Protein AF-A0A6L4ZM53-F1 (afdb_monomer)

Foldseek 3Di:
DDDPVVVVVVVVVVVVVVVVVPFDADDPVRVVVQVQVVVQVFNDLCQVLPQDDPDPCVPPPSPQKTWAPKFWDDKAWPDWDGADPVVAWTKTKIWTWTWTFIDGPNDTDPDIDIDTDIWIKTWHADPVRDIHIDTDD

Nearest PDB structures (foldseek):
  5u9l-assembly1_B  TM=5.197E-01  e=3.069E-02  Arabidopsis thaliana
  5u9o-assembly1_A  TM=4.994E-01  e=1.692E-02  Arabidopsis thaliana
  6jzf-assembly1_B  TM=4.917E-01  e=1.439E-02  Arabidopsis thaliana
  5u9o-assembly2_D  TM=5.003E-01  e=4.730E-02  Arabidopsis thaliana
  5u9o-assembly1_G  TM=4.422E-01  e=6.200E-02  Arabidopsis thaliana

Secondary structure (DSSP, 8-state):
---HHHHHHHHHHHHHHHHHTSS----HHHHHHHHHHHHHH---HHHHHTS---SGGGGS-TTSEEEEEEEEEEEEEEEE---BTTTTBEEEEEEEEEEEEEEETTEEEEEEEEEEEEEEEEEEE-TTS-EEEEEE-

Radius of gyration: 21.94 Å; Cα contacts (8 Å, |Δi|>4): 201; chains: 1; bounding box: 55×38×64 Å

Mean predicted aligned error: 10.43 Å

pLDDT: mean 80.82, std 17.5, range [46.03, 97.56]

Structure (mmCIF, N/CA/C/O backbone):
data_AF-A0A6L4ZM53-F1
#
_entry.id   AF-A0A6L4ZM53-F1
#
loop_
_atom_site.group_PDB
_atom_site.id
_atom_site.type_symbol
_atom_site.label_atom_id
_atom_site.label_alt_id
_atom_site.label_comp_id
_atom_site.label_asym_id
_atom_site.label_entity_id
_atom_site.label_seq_id
_atom_site.pdbx_PDB_ins_code
_atom_site.Cartn_x
_atom_site.Cartn_y
_atom_site.Cartn_z
_atom_site.occupancy
_atom_site.B_iso_or_equiv
_atom_site.auth_seq_id
_atom_site.auth_comp_id
_atom_site.auth_asym_id
_atom_site.auth_atom_id
_atom_site.pdbx_PDB_model_num
ATOM 1 N N . MET A 1 1 ? -31.132 24.773 38.078 1.00 53.00 1 MET A N 1
ATOM 2 C CA . MET A 1 1 ? -30.777 23.440 38.622 1.00 53.00 1 MET A CA 1
ATOM 3 C C . MET A 1 1 ? -31.455 22.357 37.785 1.00 53.00 1 MET A C 1
ATOM 5 O O . MET A 1 1 ? -32.673 22.256 37.833 1.00 53.00 1 MET A O 1
ATOM 9 N N . LEU A 1 2 ? -30.711 21.582 36.983 1.00 47.00 2 LEU A N 1
ATOM 10 C CA . LEU A 1 2 ? -31.290 20.443 36.249 1.00 47.00 2 LEU A CA 1
ATOM 11 C C . LEU A 1 2 ? -31.668 19.312 37.220 1.00 47.00 2 LEU A C 1
ATOM 13 O O . LEU A 1 2 ? -30.882 18.983 38.113 1.00 47.00 2 LEU A O 1
ATOM 17 N N . LYS A 1 3 ? -32.852 18.714 37.021 1.00 46.03 3 LYS A N 1
ATOM 18 C CA . LYS A 1 3 ? -33.335 17.549 37.779 1.00 46.03 3 LYS A CA 1
ATOM 19 C C . LYS A 1 3 ? -32.313 16.395 37.706 1.00 46.03 3 LYS A C 1
ATOM 21 O O . LYS A 1 3 ? -31.685 1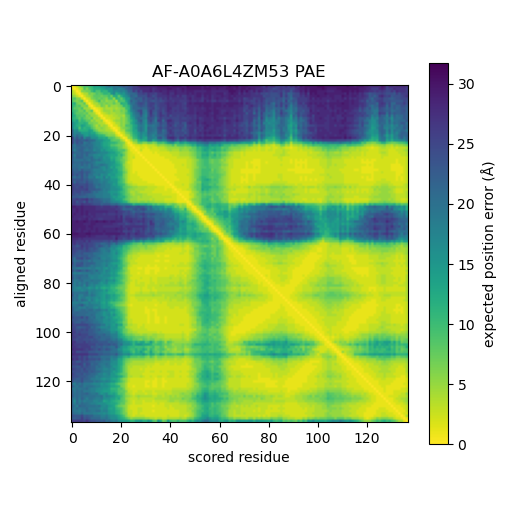6.197 36.667 1.00 46.03 3 LYS A O 1
ATOM 26 N N . PRO A 1 4 ? -32.160 15.586 38.768 1.00 56.19 4 PRO A N 1
ATOM 27 C CA . PRO A 1 4 ? -31.157 14.515 38.827 1.00 56.19 4 PRO A CA 1
ATOM 28 C C . PRO A 1 4 ? -31.279 13.496 37.678 1.00 56.19 4 PRO A C 1
ATOM 30 O O . PRO A 1 4 ? -30.272 12.977 37.209 1.00 56.19 4 PRO A O 1
ATOM 33 N N . ARG A 1 5 ? -32.491 13.291 37.142 1.00 54.31 5 ARG A N 1
ATOM 34 C CA . ARG A 1 5 ? -32.740 12.424 35.977 1.00 54.31 5 ARG A CA 1
ATOM 35 C C . ARG A 1 5 ? -32.191 12.974 34.654 1.00 54.31 5 ARG A C 1
ATOM 37 O O . ARG A 1 5 ? -31.734 12.190 33.834 1.00 54.31 5 ARG A O 1
ATOM 44 N N . THR A 1 6 ? -32.178 14.292 34.442 1.00 53.34 6 THR A N 1
ATOM 45 C CA . THR A 1 6 ? -31.627 14.884 33.209 1.00 53.34 6 THR A CA 1
ATOM 46 C C . THR A 1 6 ? -30.101 14.952 33.215 1.00 53.34 6 THR A C 1
ATOM 48 O O . THR A 1 6 ? -29.496 14.868 32.154 1.00 53.34 6 THR A O 1
ATOM 51 N N . LYS A 1 7 ? -29.458 15.020 34.389 1.00 53.84 7 LYS A N 1
ATOM 52 C CA . LYS A 1 7 ? -27.987 14.963 34.497 1.00 53.84 7 LYS A CA 1
ATOM 53 C C . LYS A 1 7 ? -27.418 13.589 34.119 1.00 53.84 7 LYS A C 1
ATOM 55 O O . LYS A 1 7 ? -26.397 13.528 33.445 1.00 53.84 7 LYS A O 1
ATOM 60 N N . ALA A 1 8 ? -28.095 12.503 34.503 1.00 56.41 8 ALA A N 1
ATOM 61 C CA . ALA A 1 8 ? -27.678 11.139 34.166 1.00 56.41 8 ALA A CA 1
ATOM 62 C C . ALA A 1 8 ? -27.737 10.859 32.651 1.00 56.41 8 ALA A C 1
ATOM 64 O O . ALA A 1 8 ? -26.818 10.264 32.100 1.00 56.41 8 ALA A O 1
ATOM 65 N N . ILE A 1 9 ? -28.774 11.350 31.963 1.00 59.44 9 ILE A N 1
ATOM 66 C CA . ILE A 1 9 ? -28.949 11.155 30.513 1.00 59.44 9 ILE A CA 1
ATOM 67 C C . ILE A 1 9 ? -27.845 11.864 29.713 1.00 59.44 9 ILE A C 1
ATOM 69 O O . ILE A 1 9 ? -27.308 11.289 28.772 1.00 59.44 9 ILE A O 1
ATOM 73 N N . VAL A 1 10 ? -27.456 13.082 30.107 1.00 59.78 10 VAL A N 1
ATOM 74 C CA . VAL A 1 10 ? -26.407 13.851 29.410 1.00 59.78 10 VAL A CA 1
ATOM 75 C C . VAL A 1 10 ? -25.032 13.187 29.543 1.00 59.78 10 VAL A C 1
ATOM 77 O O . VAL A 1 10 ? -24.282 13.151 28.572 1.00 59.78 10 VAL A O 1
ATOM 80 N N . ILE A 1 11 ? -24.715 12.611 30.708 1.00 58.94 11 ILE A N 1
ATOM 81 C CA . ILE A 1 11 ? -23.440 11.911 30.941 1.00 58.94 11 ILE A CA 1
ATOM 82 C C . ILE A 1 11 ? -23.363 10.618 30.117 1.00 58.94 11 ILE A C 1
ATOM 84 O O . ILE A 1 11 ? -22.333 10.353 29.505 1.00 58.94 11 ILE A O 1
ATOM 88 N N . ILE A 1 12 ? -24.454 9.848 30.040 1.00 59.44 12 ILE A N 1
ATOM 89 C CA . ILE A 1 12 ? -24.516 8.621 29.226 1.00 59.44 12 ILE A CA 1
ATOM 90 C C . ILE A 1 12 ? -24.373 8.950 27.731 1.00 59.44 12 ILE A C 1
ATOM 92 O O . ILE A 1 12 ? -23.669 8.247 27.010 1.00 59.44 12 ILE A O 1
ATOM 96 N N . PHE A 1 13 ? -24.974 10.050 27.270 1.00 58.59 13 PHE A N 1
ATOM 97 C CA . PHE A 1 13 ? -24.868 10.488 25.876 1.00 58.59 13 PHE A CA 1
ATOM 98 C C . PHE A 1 13 ? -23.447 10.953 25.511 1.00 58.59 13 PHE A C 1
ATOM 100 O O . PHE A 1 13 ? -22.947 10.632 24.434 1.00 58.59 13 PHE A O 1
ATOM 107 N N . PHE A 1 14 ? -22.756 11.648 26.423 1.00 56.81 14 PHE A N 1
ATOM 108 C CA . PHE A 1 14 ? -21.351 12.031 26.236 1.00 56.81 14 PHE A CA 1
ATOM 109 C C . PHE A 1 14 ? -20.408 10.816 26.246 1.00 56.81 14 PHE A C 1
ATOM 111 O O . PHE A 1 14 ? -19.480 10.764 25.444 1.00 56.81 14 PHE A O 1
ATOM 118 N N . LEU A 1 15 ? -20.664 9.811 27.094 1.00 53.41 15 LEU A N 1
ATOM 119 C CA . LEU A 1 15 ? -19.878 8.571 27.125 1.00 53.41 15 LEU A CA 1
ATOM 120 C C . LEU A 1 15 ? -20.037 7.754 25.830 1.00 53.41 15 LEU A C 1
ATOM 122 O O . LEU A 1 15 ? -19.057 7.218 25.322 1.00 53.41 15 LEU A O 1
ATOM 126 N N . ALA A 1 16 ? -21.246 7.715 25.261 1.00 54.38 16 ALA A N 1
ATOM 127 C CA . ALA A 1 16 ? -21.509 7.058 23.979 1.00 54.38 16 ALA A CA 1
ATOM 128 C 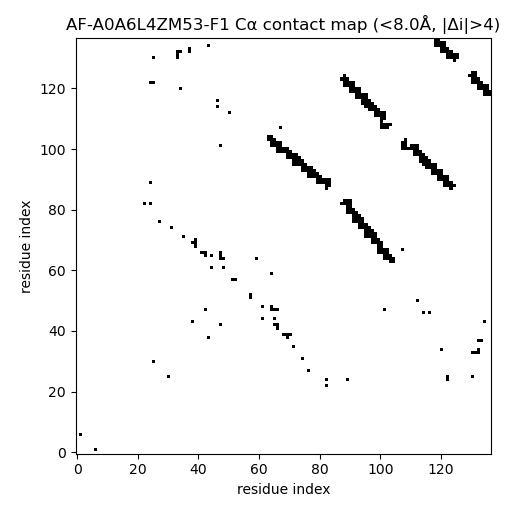C . ALA A 1 16 ? -20.810 7.766 22.800 1.00 54.38 16 ALA A C 1
ATOM 130 O O . ALA A 1 16 ? -20.280 7.107 21.909 1.00 54.38 16 ALA A O 1
ATOM 131 N N . LEU A 1 17 ? -20.740 9.103 22.814 1.00 52.69 17 LEU A N 1
ATOM 132 C CA . LEU A 1 17 ? -20.015 9.886 21.803 1.00 52.69 17 LEU A CA 1
ATOM 133 C C . LEU A 1 17 ? -18.491 9.687 21.872 1.00 52.69 17 LEU A C 1
ATOM 135 O O . LEU A 1 17 ? -17.839 9.654 20.832 1.00 52.69 17 LEU A O 1
ATOM 139 N N . VAL A 1 18 ? -17.927 9.501 23.070 1.00 52.84 18 VAL A N 1
ATOM 140 C CA . VAL A 1 18 ? -16.500 9.167 23.243 1.00 52.84 18 VAL A CA 1
ATOM 141 C C . VAL A 1 18 ? -16.205 7.733 22.782 1.00 52.84 18 VAL A C 1
ATOM 143 O O . VAL A 1 18 ? -15.152 7.485 22.202 1.00 52.84 18 VAL A O 1
ATOM 146 N N . GLN A 1 19 ? -17.147 6.798 22.950 1.00 48.53 19 GLN A N 1
ATOM 147 C CA . GLN A 1 19 ? -17.008 5.427 22.440 1.00 48.53 19 GLN A CA 1
ATOM 148 C C . GLN A 1 19 ? -17.108 5.339 20.908 1.00 48.53 19 GLN A C 1
ATOM 150 O O . GLN A 1 19 ? -16.419 4.522 20.310 1.00 48.53 19 GLN A O 1
ATOM 155 N N . LEU A 1 20 ? -17.871 6.221 20.253 1.00 50.41 20 LEU A N 1
ATOM 156 C CA . LEU A 1 20 ? -17.923 6.323 18.784 1.00 50.41 20 LEU A CA 1
ATOM 157 C C . LEU A 1 20 ? -16.631 6.878 18.153 1.00 50.41 20 LEU A C 1
ATOM 159 O O . LEU A 1 20 ? -16.395 6.664 16.965 1.00 50.41 20 LEU A O 1
ATOM 163 N N . ALA A 1 21 ? -15.788 7.566 18.930 1.00 47.22 21 ALA A N 1
ATOM 164 C CA . ALA A 1 21 ? -14.470 8.024 18.486 1.00 47.22 21 ALA A CA 1
ATOM 165 C C . ALA A 1 21 ? -13.383 6.932 18.599 1.00 47.22 21 ALA A C 1
ATOM 167 O O . ALA A 1 21 ? -12.326 7.049 17.979 1.00 47.22 21 ALA A O 1
ATOM 168 N N . CYS A 1 22 ? -13.651 5.854 19.340 1.00 50.66 22 CYS A N 1
ATOM 169 C CA . CYS A 1 22 ? -12.764 4.706 19.510 1.00 50.66 22 CYS A CA 1
ATOM 170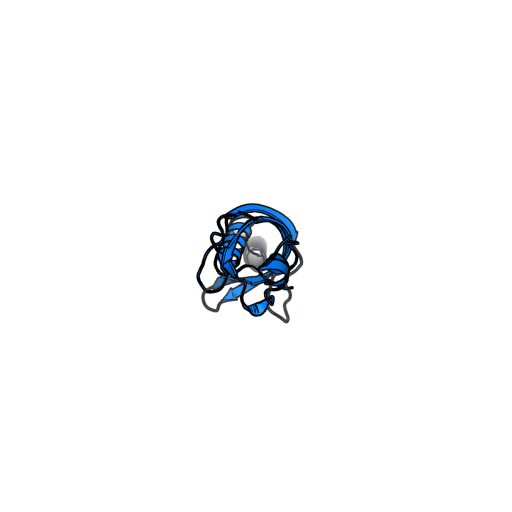 C C . CYS A 1 22 ? -13.241 3.541 18.638 1.00 50.66 22 CYS A C 1
ATOM 172 O O . CYS A 1 22 ? -13.973 2.690 19.123 1.00 50.66 22 CYS A O 1
ATOM 174 N N . ALA A 1 23 ? -12.835 3.537 17.363 1.00 59.19 23 ALA A N 1
ATOM 175 C CA . ALA A 1 23 ? -12.729 2.381 16.445 1.00 59.19 23 ALA A CA 1
ATOM 176 C C . ALA A 1 23 ? -13.072 2.763 14.994 1.00 59.19 23 ALA A C 1
ATOM 178 O O . ALA A 1 23 ? -13.719 2.004 14.279 1.00 59.19 23 ALA A O 1
ATOM 179 N N . GLN A 1 24 ? -12.654 3.939 14.521 1.00 75.62 24 GLN A N 1
ATOM 180 C CA . GLN A 1 24 ? -12.670 4.208 13.085 1.00 75.62 24 GLN A CA 1
ATOM 181 C C . GLN A 1 24 ? -11.269 3.978 12.525 1.00 75.62 24 GLN A C 1
ATOM 183 O O . GLN A 1 24 ? -10.293 4.550 13.010 1.00 75.62 24 GLN A O 1
ATOM 188 N N . GLY A 1 25 ? -11.178 3.099 11.523 1.00 84.38 25 GLY A N 1
ATOM 189 C CA . GLY A 1 25 ? -9.967 2.911 10.729 1.00 84.38 25 GLY A CA 1
ATOM 190 C C . GLY A 1 25 ? -9.519 4.204 10.027 1.00 84.38 25 GLY A C 1
ATOM 191 O O . GLY A 1 25 ? -10.200 5.232 10.108 1.00 84.38 25 GLY A O 1
ATOM 192 N N . PRO A 1 26 ? -8.389 4.176 9.304 1.00 90.44 26 PRO A N 1
ATOM 193 C CA . PRO A 1 26 ? -7.838 5.374 8.675 1.00 90.44 26 PRO A CA 1
ATOM 194 C C . PRO A 1 26 ? -8.827 5.953 7.662 1.00 90.44 26 PRO A C 1
ATOM 196 O O . PRO A 1 26 ? -9.508 5.209 6.947 1.00 90.44 26 PRO A O 1
ATOM 199 N N . ARG A 1 27 ? -8.891 7.282 7.558 1.00 91.75 27 ARG A N 1
ATOM 200 C CA . ARG A 1 27 ? -9.780 7.961 6.593 1.00 91.75 27 ARG A CA 1
ATOM 201 C C . ARG A 1 27 ? -9.335 7.686 5.156 1.00 91.75 27 ARG A C 1
ATOM 203 O O . ARG A 1 27 ? -8.199 7.282 4.927 1.00 91.75 27 ARG A O 1
ATOM 210 N N . ASP A 1 28 ? -10.201 7.902 4.167 1.00 92.25 28 ASP A N 1
ATOM 211 C CA . ASP A 1 28 ? -9.895 7.604 2.755 1.00 92.25 28 ASP A CA 1
ATOM 212 C C . ASP A 1 28 ? -8.639 8.320 2.238 1.00 92.25 28 ASP A C 1
ATOM 214 O O . ASP A 1 28 ? -7.788 7.695 1.607 1.00 92.25 28 ASP A O 1
ATOM 218 N N . GLU A 1 29 ? -8.496 9.614 2.519 1.00 93.62 29 GLU A N 1
ATOM 219 C CA . GLU A 1 29 ? -7.334 10.405 2.089 1.00 93.62 29 GLU A CA 1
ATOM 220 C C . GLU A 1 29 ? -6.035 9.897 2.727 1.00 93.62 29 GLU A C 1
ATOM 222 O O . GLU A 1 29 ? -5.037 9.680 2.041 1.00 93.62 29 GLU A O 1
ATOM 227 N N . GLU A 1 30 ? -6.084 9.616 4.028 1.00 94.38 30 GLU A N 1
ATOM 228 C CA . GLU A 1 30 ? -4.979 9.048 4.800 1.00 94.38 30 GLU A CA 1
ATOM 229 C C . GLU A 1 30 ? -4.606 7.645 4.302 1.00 94.38 30 GLU A C 1
ATOM 231 O O . GLU A 1 30 ? -3.436 7.344 4.083 1.00 94.38 30 GLU A O 1
ATOM 236 N N . THR A 1 31 ? -5.608 6.813 4.012 1.00 95.00 31 THR A N 1
ATOM 237 C CA . THR A 1 31 ? -5.446 5.472 3.431 1.00 95.00 31 THR A CA 1
ATOM 238 C C . THR A 1 31 ? -4.687 5.551 2.105 1.00 95.00 31 THR A C 1
ATOM 240 O O . THR A 1 31 ? -3.699 4.843 1.905 1.00 95.00 31 THR A O 1
ATOM 243 N N . LYS A 1 32 ? -5.111 6.443 1.199 1.00 96.69 32 LYS A N 1
ATOM 244 C CA . LYS A 1 32 ? -4.467 6.638 -0.110 1.00 96.69 32 LYS A CA 1
ATOM 245 C C . LYS A 1 32 ? -3.034 7.152 0.034 1.00 96.69 32 LYS A C 1
ATOM 247 O O . LYS A 1 32 ? -2.147 6.678 -0.680 1.00 96.69 32 LYS A O 1
ATOM 252 N N . LEU A 1 33 ? -2.792 8.080 0.960 1.00 96.44 33 LEU A N 1
ATOM 253 C CA . LEU A 1 33 ? -1.461 8.624 1.234 1.00 96.44 33 LEU A CA 1
ATOM 254 C C . LEU A 1 33 ? -0.499 7.549 1.760 1.00 96.44 33 LEU A C 1
ATOM 256 O O . LEU A 1 33 ? 0.626 7.433 1.269 1.00 96.44 33 LEU A O 1
ATOM 260 N N . LEU A 1 34 ? -0.948 6.742 2.720 1.00 96.38 34 LEU A N 1
ATOM 261 C CA . LEU A 1 34 ? -0.160 5.665 3.315 1.00 96.38 34 LEU A CA 1
ATOM 262 C C . LEU A 1 34 ? 0.161 4.572 2.291 1.00 96.38 34 LEU A C 1
ATOM 264 O O . LEU A 1 34 ? 1.322 4.185 2.168 1.00 96.38 34 LEU A O 1
ATOM 268 N N . ILE A 1 35 ? -0.824 4.130 1.498 1.00 96.56 35 ILE A N 1
ATOM 269 C CA . ILE A 1 35 ? -0.601 3.162 0.409 1.00 96.56 35 ILE A CA 1
ATOM 270 C C . ILE A 1 35 ? 0.399 3.721 -0.603 1.00 96.56 35 ILE A C 1
ATOM 272 O O . ILE A 1 35 ? 1.349 3.033 -0.967 1.00 96.56 35 ILE A O 1
ATOM 276 N N . THR A 1 36 ? 0.231 4.977 -1.027 1.00 96.69 36 THR A N 1
ATOM 277 C CA . THR A 1 36 ? 1.146 5.622 -1.982 1.00 96.69 36 THR A CA 1
ATOM 278 C C . THR A 1 36 ? 2.570 5.657 -1.441 1.00 96.69 36 THR A C 1
ATOM 280 O O . THR A 1 36 ? 3.506 5.268 -2.136 1.00 96.69 36 THR A O 1
ATOM 283 N N . THR A 1 37 ? 2.737 6.099 -0.193 1.00 95.62 37 THR A N 1
ATOM 284 C CA . THR A 1 37 ? 4.042 6.164 0.473 1.00 95.62 37 THR A CA 1
ATOM 285 C C . THR A 1 37 ? 4.678 4.782 0.551 1.00 95.62 37 THR A C 1
ATOM 287 O O . THR A 1 37 ? 5.838 4.617 0.178 1.00 95.62 37 THR A O 1
ATOM 290 N N . LYS A 1 38 ? 3.908 3.767 0.957 1.00 95.44 38 LYS A N 1
ATOM 291 C CA . LYS A 1 38 ? 4.397 2.393 1.080 1.00 95.44 38 LYS A CA 1
ATOM 292 C C . LYS A 1 38 ? 4.819 1.798 -0.262 1.00 95.44 38 LYS A C 1
ATOM 294 O O . LYS A 1 38 ? 5.898 1.227 -0.353 1.00 95.44 38 LYS A O 1
ATOM 299 N N . LEU A 1 39 ? 4.015 1.973 -1.310 1.00 94.31 39 LEU A N 1
ATOM 300 C CA . LEU A 1 39 ? 4.322 1.460 -2.649 1.00 94.31 39 LEU A CA 1
ATOM 301 C C . LEU A 1 39 ? 5.519 2.169 -3.293 1.00 94.31 39 LEU A C 1
ATOM 303 O O . LEU A 1 39 ? 6.268 1.544 -4.040 1.00 94.31 39 LEU A O 1
ATOM 307 N N . LYS A 1 40 ? 5.737 3.452 -2.981 1.00 93.50 40 LYS A N 1
ATOM 308 C CA . LYS A 1 40 ? 6.938 4.18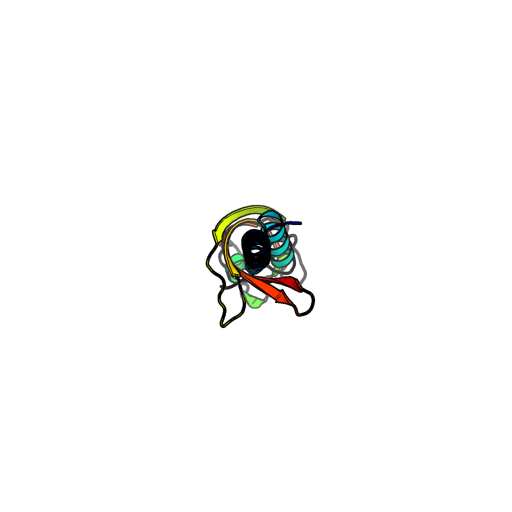4 -3.411 1.00 93.50 40 LYS A CA 1
ATOM 309 C C . LYS A 1 40 ? 8.211 3.723 -2.699 1.00 93.50 40 LYS A C 1
ATOM 311 O O . LYS A 1 40 ? 9.280 3.824 -3.287 1.00 93.50 40 LYS A O 1
ATOM 316 N N . GLN A 1 41 ? 8.111 3.215 -1.468 1.00 92.19 41 GLN A N 1
ATOM 317 C CA . GLN A 1 41 ? 9.244 2.583 -0.775 1.00 92.19 41 GLN A CA 1
ATOM 318 C C . GLN A 1 41 ? 9.606 1.224 -1.388 1.00 92.19 41 GLN A C 1
ATOM 320 O O . GLN A 1 41 ? 10.765 0.820 -1.351 1.00 92.19 41 GLN A O 1
ATOM 325 N N . GLY A 1 42 ? 8.624 0.524 -1.954 1.00 90.00 42 GLY A N 1
ATOM 326 C CA . GLY A 1 42 ? 8.845 -0.708 -2.694 1.00 90.00 42 GLY A CA 1
ATOM 327 C C . GLY A 1 42 ? 7.536 -1.331 -3.162 1.00 90.00 42 GLY A C 1
ATOM 328 O O . GLY A 1 42 ? 6.594 -1.484 -2.382 1.00 90.00 42 GLY A O 1
ATOM 329 N N . LEU A 1 43 ? 7.494 -1.722 -4.437 1.00 89.38 43 LEU A N 1
ATOM 330 C CA . LEU A 1 43 ? 6.414 -2.551 -4.962 1.00 89.38 43 LEU A CA 1
ATOM 331 C C . LEU A 1 43 ? 6.648 -4.024 -4.594 1.00 89.38 43 LEU A C 1
ATOM 333 O O . LEU A 1 43 ? 7.800 -4.469 -4.593 1.00 89.38 43 LEU A O 1
ATOM 337 N N . PRO A 1 44 ? 5.579 -4.799 -4.338 1.00 88.12 44 PRO A N 1
ATOM 338 C CA . PRO A 1 44 ? 5.694 -6.241 -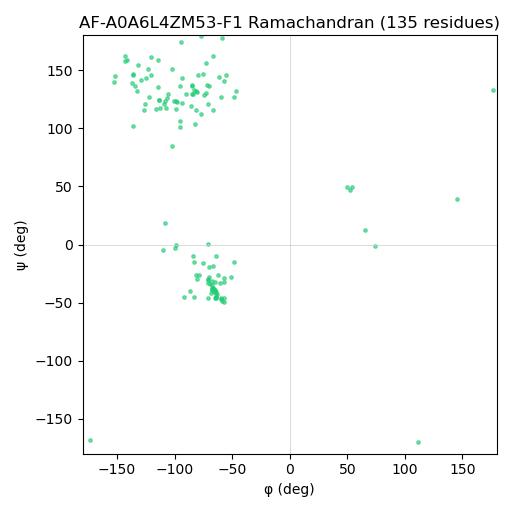4.165 1.00 88.12 44 PRO A CA 1
ATOM 339 C C . PRO A 1 44 ? 6.329 -6.900 -5.396 1.00 88.12 44 PRO A C 1
ATOM 341 O O . PRO A 1 44 ? 6.032 -6.533 -6.537 1.00 88.12 44 PRO A O 1
ATOM 344 N N . SER A 1 45 ? 7.197 -7.891 -5.187 1.00 82.38 45 SER A N 1
ATOM 345 C CA . SER A 1 45 ? 7.905 -8.575 -6.282 1.00 82.38 45 SER A CA 1
ATOM 346 C C . SER A 1 45 ? 6.934 -9.259 -7.248 1.00 82.38 45 SER A C 1
ATOM 348 O O . SER A 1 45 ? 7.153 -9.248 -8.461 1.00 82.38 45 SER A O 1
ATOM 350 N N . THR A 1 46 ? 5.807 -9.755 -6.735 1.00 83.00 46 THR A N 1
ATOM 351 C CA . THR A 1 46 ? 4.700 -10.326 -7.513 1.00 83.00 46 THR A CA 1
ATOM 352 C C . THR A 1 46 ? 4.132 -9.342 -8.545 1.00 83.00 46 THR A C 1
ATOM 354 O O . THR A 1 46 ? 3.741 -9.744 -9.645 1.00 83.00 46 THR A O 1
ATOM 357 N N . TRP A 1 47 ? 4.151 -8.037 -8.256 1.00 85.3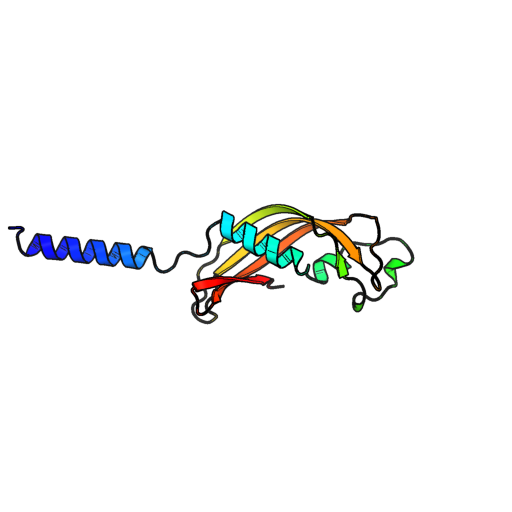1 47 TRP A N 1
ATOM 358 C CA . TRP A 1 47 ? 3.676 -6.988 -9.166 1.00 85.31 47 TRP A CA 1
ATOM 359 C C . TRP A 1 47 ? 4.722 -6.623 -10.226 1.00 85.31 47 TRP A C 1
ATOM 361 O O . TRP A 1 47 ? 4.368 -6.207 -11.331 1.00 85.31 47 TRP A O 1
ATOM 371 N N . ILE A 1 48 ? 6.005 -6.827 -9.915 1.00 79.75 48 ILE A N 1
ATOM 372 C CA . ILE A 1 48 ? 7.144 -6.519 -10.789 1.00 79.75 48 ILE A CA 1
ATOM 373 C C . ILE A 1 48 ? 7.390 -7.649 -11.799 1.00 79.75 48 ILE A C 1
ATOM 375 O O . ILE A 1 48 ? 7.589 -7.390 -12.988 1.00 79.75 48 ILE A O 1
ATOM 379 N N . VAL A 1 49 ? 7.369 -8.903 -11.337 1.00 68.50 49 VAL A N 1
ATOM 380 C CA . VAL A 1 49 ? 7.736 -10.096 -12.125 1.00 68.50 49 VAL A CA 1
ATOM 381 C C . VAL A 1 49 ? 6.592 -10.553 -13.037 1.00 68.50 49 VAL A C 1
ATOM 383 O O . VAL A 1 49 ? 6.835 -11.054 -14.130 1.00 68.50 49 VAL A O 1
ATOM 386 N N . GLY A 1 50 ? 5.334 -10.317 -12.648 1.00 58.28 50 GLY A N 1
ATOM 387 C CA . GLY A 1 50 ? 4.151 -10.710 -13.428 1.00 58.28 50 GLY A CA 1
ATOM 388 C C . GLY A 1 50 ? 3.909 -9.911 -14.718 1.00 58.28 50 GLY A C 1
ATOM 389 O O . GLY A 1 50 ? 2.922 -10.152 -15.412 1.00 58.28 50 GLY A O 1
ATOM 390 N N . THR A 1 51 ? 4.765 -8.943 -15.052 1.00 57.94 51 THR A N 1
ATOM 391 C CA . THR A 1 51 ? 4.675 -8.170 -16.297 1.00 57.94 51 THR A CA 1
ATOM 392 C C . THR A 1 51 ? 5.597 -8.808 -17.340 1.00 57.94 51 THR A C 1
ATOM 394 O O . THR A 1 51 ? 6.814 -8.652 -17.282 1.00 57.94 51 THR A O 1
ATOM 397 N N . LYS A 1 52 ? 5.032 -9.589 -18.275 1.00 51.75 52 LYS A N 1
ATOM 398 C CA . LYS A 1 52 ? 5.790 -10.268 -19.345 1.00 51.75 52 LYS A CA 1
ATOM 399 C C . LYS A 1 52 ? 6.746 -9.288 -20.031 1.00 51.75 52 LYS A C 1
ATOM 401 O O . LYS A 1 52 ? 6.327 -8.227 -20.485 1.00 51.75 52 LYS A O 1
ATOM 406 N N . VAL A 1 53 ? 8.021 -9.654 -20.099 1.00 52.31 53 VAL A N 1
ATOM 407 C CA . VAL A 1 53 ? 9.036 -8.949 -20.889 1.00 52.31 53 VAL A CA 1
ATOM 408 C C . VAL A 1 53 ? 9.376 -9.854 -22.048 1.00 52.31 53 VAL A C 1
ATOM 410 O O . VAL A 1 53 ? 9.810 -10.983 -21.833 1.00 52.31 53 VAL A O 1
ATOM 413 N N . GLU A 1 54 ? 9.177 -9.372 -23.263 1.00 47.94 54 GLU A N 1
ATOM 414 C CA . GLU A 1 54 ? 9.751 -10.013 -24.437 1.00 47.94 54 GLU A CA 1
ATOM 415 C C . GLU A 1 54 ? 11.224 -9.579 -24.552 1.00 47.94 54 GLU A C 1
ATOM 417 O O . GLU A 1 54 ? 11.538 -8.395 -24.418 1.00 47.94 54 GLU A O 1
ATOM 422 N N . GLY A 1 55 ? 12.145 -10.534 -24.742 1.00 55.94 55 GLY A N 1
ATOM 423 C CA . GLY A 1 55 ? 13.580 -10.280 -24.955 1.00 55.94 55 GLY A CA 1
ATOM 424 C C . GLY A 1 55 ? 14.524 -10.721 -23.821 1.00 55.94 55 GLY A C 1
ATOM 425 O O . GLY A 1 55 ? 14.128 -11.420 -22.893 1.00 55.94 55 GLY A O 1
ATOM 426 N N . PHE A 1 56 ? 15.799 -10.310 -23.909 1.00 50.09 56 PHE A N 1
ATOM 427 C CA . PHE A 1 56 ? 16.940 -10.724 -23.057 1.00 50.09 56 PHE A CA 1
ATOM 428 C C . PHE A 1 56 ? 16.691 -10.612 -21.536 1.00 50.09 56 PHE A C 1
ATOM 430 O O . PHE A 1 56 ? 17.231 -11.393 -20.756 1.00 50.09 56 PHE A O 1
ATOM 437 N N . LEU A 1 57 ? 15.816 -9.693 -21.113 1.00 54.50 57 LEU A N 1
ATOM 438 C CA . LEU A 1 57 ? 15.421 -9.504 -19.711 1.00 54.50 57 LEU A CA 1
ATOM 439 C C . LEU A 1 57 ? 14.450 -10.576 -19.182 1.00 54.50 57 LEU A C 1
ATOM 441 O O . LEU A 1 57 ? 14.309 -10.701 -17.970 1.00 54.50 57 LEU A O 1
ATOM 445 N N . GLY A 1 58 ? 13.806 -11.364 -20.051 1.00 52.22 58 GLY A N 1
ATOM 446 C CA . GLY A 1 58 ? 12.912 -12.460 -19.654 1.00 52.22 58 GLY A CA 1
ATOM 447 C C . GLY A 1 58 ? 13.626 -13.625 -18.956 1.00 52.22 58 GLY A C 1
ATOM 448 O O . GLY A 1 58 ? 12.983 -14.393 -18.249 1.00 52.22 58 GLY A O 1
ATOM 449 N N . ASN A 1 59 ? 14.954 -13.719 -19.107 1.00 51.94 59 ASN A N 1
ATOM 450 C CA . ASN A 1 59 ? 15.799 -14.742 -18.480 1.00 51.94 59 ASN A CA 1
ATOM 451 C C . ASN A 1 59 ? 16.529 -14.253 -17.215 1.00 51.94 59 ASN A C 1
ATOM 453 O O . ASN A 1 59 ? 17.237 -15.037 -16.583 1.00 51.94 59 ASN A O 1
ATOM 457 N N . ILE A 1 60 ? 16.397 -12.974 -16.837 1.00 56.19 60 ILE A N 1
ATOM 458 C CA . ILE A 1 60 ? 17.023 -12.460 -15.615 1.00 56.19 60 ILE A CA 1
ATOM 459 C C . ILE A 1 60 ? 16.139 -12.836 -14.428 1.00 56.19 60 ILE A C 1
ATOM 461 O O . ILE A 1 60 ? 14.991 -12.409 -14.316 1.00 56.19 60 ILE A O 1
ATOM 465 N N . VAL A 1 61 ? 16.705 -13.669 -13.554 1.00 52.38 61 VAL A N 1
ATOM 466 C CA . VAL A 1 61 ? 16.099 -14.178 -12.322 1.00 52.38 61 VAL A CA 1
ATOM 467 C C . VAL A 1 61 ? 15.450 -13.034 -11.538 1.00 52.38 61 VAL A C 1
ATOM 469 O O . VAL A 1 61 ? 16.069 -11.998 -11.289 1.00 52.38 61 VAL A O 1
ATOM 472 N N . SER A 1 62 ? 14.207 -13.258 -11.109 1.00 55.81 62 SER A N 1
ATOM 473 C CA . SER A 1 62 ? 13.324 -12.326 -10.387 1.00 55.81 62 SER A CA 1
ATOM 474 C C . SER A 1 62 ? 13.942 -11.611 -9.180 1.00 55.81 62 SER A C 1
ATOM 476 O O . SER A 1 62 ? 13.379 -10.637 -8.695 1.00 55.81 62 SER A O 1
ATOM 478 N N . ASN A 1 63 ? 15.089 -12.076 -8.686 1.00 55.19 63 ASN A N 1
ATOM 479 C CA . ASN A 1 63 ? 15.729 -11.591 -7.467 1.00 55.19 63 ASN A CA 1
ATOM 480 C C . ASN A 1 63 ? 16.600 -10.341 -7.674 1.00 55.19 63 ASN A C 1
ATOM 482 O O . ASN A 1 63 ? 17.043 -9.747 -6.694 1.00 55.19 63 ASN A O 1
ATOM 486 N N . THR A 1 64 ? 16.860 -9.930 -8.920 1.00 67.62 64 THR A N 1
ATOM 487 C CA . THR A 1 64 ? 17.713 -8.761 -9.223 1.00 67.62 64 THR A CA 1
ATOM 488 C C . THR A 1 64 ? 16.930 -7.574 -9.789 1.00 67.62 64 THR A C 1
ATOM 490 O O . THR A 1 64 ? 17.500 -6.504 -9.994 1.00 67.62 64 THR A O 1
ATOM 493 N N . VAL A 1 65 ? 15.627 -7.740 -10.027 1.00 76.81 65 VAL A N 1
ATOM 494 C CA . VAL A 1 65 ? 14.768 -6.702 -10.605 1.00 76.81 65 VAL A CA 1
ATOM 495 C C . VAL A 1 65 ? 14.019 -5.978 -9.491 1.00 76.81 65 VAL A C 1
ATOM 497 O O . VAL A 1 65 ? 13.268 -6.594 -8.737 1.00 76.81 65 VAL A O 1
ATOM 500 N N . LYS A 1 66 ? 14.193 -4.660 -9.410 1.00 85.19 66 LYS A N 1
ATOM 501 C CA . LYS A 1 66 ? 13.451 -3.784 -8.494 1.00 85.19 66 LYS A CA 1
ATOM 502 C C . LYS A 1 66 ? 12.571 -2.818 -9.279 1.00 85.19 66 LYS A C 1
ATOM 504 O O . LYS A 1 66 ? 12.815 -2.556 -10.456 1.00 85.19 66 LYS A O 1
ATOM 509 N N . ALA A 1 67 ? 11.544 -2.287 -8.624 1.00 87.94 67 ALA A N 1
ATOM 510 C CA . ALA A 1 67 ? 10.802 -1.150 -9.147 1.00 87.94 67 ALA A CA 1
ATOM 511 C C . ALA A 1 67 ? 11.531 0.146 -8.776 1.00 87.94 67 ALA A C 1
ATOM 513 O O . ALA A 1 67 ? 11.844 0.366 -7.609 1.00 87.94 67 ALA A O 1
ATOM 514 N N . ALA A 1 68 ? 11.752 0.998 -9.766 1.00 89.19 68 ALA A N 1
ATOM 515 C CA . ALA A 1 68 ? 12.231 2.364 -9.635 1.00 89.19 68 ALA A CA 1
ATOM 516 C C . ALA A 1 68 ? 11.194 3.326 -10.229 1.00 89.19 68 ALA A C 1
ATOM 518 O O . ALA A 1 68 ? 10.325 2.919 -11.005 1.00 89.19 68 ALA A O 1
ATOM 519 N N . ASN A 1 69 ? 11.274 4.606 -9.856 1.00 91.88 69 ASN A N 1
ATOM 520 C CA . ASN A 1 69 ? 10.422 5.674 -10.395 1.00 91.88 69 ASN A CA 1
ATOM 521 C C . ASN A 1 69 ? 8.922 5.316 -10.378 1.00 91.88 69 ASN A C 1
ATOM 523 O O . ASN A 1 69 ? 8.222 5.409 -11.387 1.00 91.88 69 ASN A O 1
ATOM 527 N N . VAL A 1 70 ? 8.443 4.850 -9.218 1.00 94.62 70 VAL A N 1
ATOM 528 C CA . VAL A 1 70 ? 7.049 4.435 -9.020 1.00 94.62 70 VAL A CA 1
ATOM 529 C C . VAL A 1 70 ? 6.129 5.657 -9.022 1.00 94.62 70 VAL A C 1
ATOM 531 O O . VAL A 1 70 ? 6.216 6.543 -8.167 1.00 94.62 70 VAL A O 1
ATOM 534 N N . GLU A 1 71 ? 5.188 5.660 -9.956 1.00 95.62 71 GLU A N 1
ATOM 535 C CA . GLU A 1 71 ? 4.165 6.683 -10.133 1.00 95.62 71 GLU A CA 1
ATOM 536 C C . GLU A 1 71 ? 2.790 6.060 -9.897 1.00 95.62 71 GLU A C 1
ATOM 538 O O . GLU A 1 71 ? 2.359 5.170 -10.628 1.00 95.62 71 GLU A O 1
ATOM 543 N N . ILE A 1 72 ? 2.086 6.527 -8.866 1.00 96.56 72 ILE A N 1
ATOM 544 C CA . ILE A 1 72 ? 0.717 6.100 -8.572 1.00 96.56 72 ILE A CA 1
ATOM 545 C C . ILE A 1 72 ? -0.243 7.080 -9.238 1.00 96.56 72 ILE A C 1
ATOM 547 O O . ILE A 1 72 ? -0.195 8.275 -8.958 1.00 96.56 72 ILE A O 1
ATOM 551 N N . GLN A 1 73 ? -1.108 6.570 -10.112 1.00 96.88 73 GLN A N 1
ATOM 552 C CA . GLN A 1 73 ? -2.102 7.366 -10.833 1.00 96.88 73 GLN A CA 1
ATOM 553 C C . GLN A 1 73 ? -3.423 7.419 -10.070 1.00 96.88 73 GLN A C 1
ATOM 555 O O . GLN A 1 73 ? -4.023 8.481 -9.925 1.00 96.88 73 GLN A O 1
ATOM 560 N N . SER A 1 74 ? -3.881 6.273 -9.564 1.00 97.25 74 SER A N 1
ATOM 561 C CA . SER A 1 74 ? -5.134 6.197 -8.818 1.00 97.25 74 SER A CA 1
ATOM 562 C C . SER A 1 74 ? -5.121 5.070 -7.799 1.00 97.25 74 SER A C 1
ATOM 564 O O . SER A 1 74 ? -4.601 3.986 -8.066 1.00 97.25 74 SER A O 1
ATOM 566 N N . ILE A 1 75 ? -5.779 5.317 -6.669 1.00 97.56 75 ILE A N 1
ATOM 567 C CA . ILE A 1 75 ? -6.097 4.314 -5.655 1.00 97.56 75 ILE A CA 1
ATOM 568 C C . ILE A 1 75 ? -7.604 4.363 -5.421 1.00 97.56 75 ILE A C 1
ATOM 570 O O . ILE A 1 75 ? -8.146 5.399 -5.023 1.00 97.5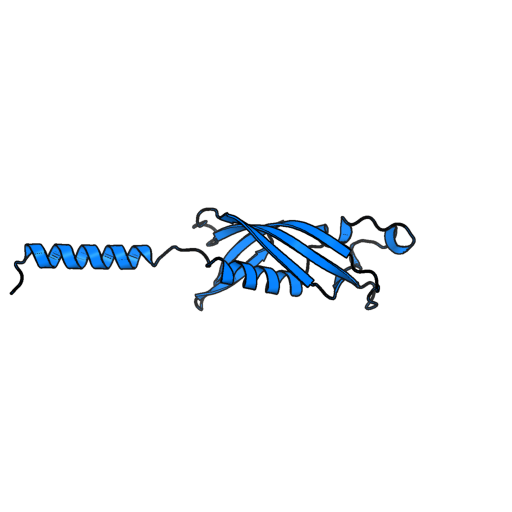6 75 ILE A O 1
ATOM 574 N N . GLU A 1 76 ? -8.267 3.238 -5.649 1.00 97.44 76 GLU A N 1
ATOM 575 C CA . GLU A 1 76 ? -9.691 3.051 -5.401 1.00 97.44 76 GLU A CA 1
ATOM 576 C C . GLU A 1 76 ? -9.869 2.054 -4.256 1.00 97.44 76 GLU A C 1
ATOM 578 O O . GLU A 1 76 ? -9.461 0.899 -4.358 1.00 97.44 76 GLU A O 1
ATOM 583 N N . ILE A 1 77 ? -10.469 2.494 -3.150 1.00 96.44 77 ILE A N 1
ATOM 584 C CA . ILE A 1 77 ? -10.750 1.622 -2.007 1.00 96.44 77 ILE A CA 1
ATOM 585 C C . ILE A 1 77 ? -11.971 0.778 -2.369 1.00 96.44 77 ILE A C 1
ATOM 587 O O . ILE A 1 77 ? -13.068 1.307 -2.517 1.00 96.44 77 ILE A O 1
ATOM 591 N N . LYS A 1 78 ? -11.769 -0.530 -2.534 1.00 96.44 78 LYS A N 1
ATOM 592 C CA . LYS A 1 78 ? -12.822 -1.473 -2.931 1.00 96.44 78 LYS A CA 1
ATOM 593 C C . LYS A 1 78 ? -13.600 -1.984 -1.731 1.00 96.44 78 LYS A C 1
ATOM 595 O O . LYS A 1 78 ? -14.813 -2.144 -1.806 1.00 96.44 78 LYS A O 1
ATOM 600 N N . GLN A 1 79 ? -12.901 -2.252 -0.630 1.00 94.94 79 GLN A N 1
ATOM 601 C CA . GLN A 1 79 ? -13.504 -2.817 0.569 1.00 94.94 79 GLN A CA 1
ATOM 602 C C . GLN A 1 79 ? -12.719 -2.405 1.815 1.00 94.94 79 GLN A C 1
ATOM 604 O O . GLN A 1 79 ? -11.487 -2.411 1.819 1.00 94.94 79 GLN A O 1
ATOM 609 N N . ARG A 1 80 ? -13.446 -2.091 2.887 1.00 94.56 80 ARG A N 1
ATOM 610 C CA . ARG A 1 80 ? -12.925 -1.946 4.250 1.00 94.56 80 ARG A CA 1
ATOM 611 C C . ARG A 1 80 ? -13.524 -3.077 5.075 1.00 94.56 80 ARG A C 1
ATOM 613 O O . ARG A 1 80 ? -14.740 -3.246 5.049 1.00 94.56 80 ARG A O 1
ATOM 620 N N . GLY A 1 81 ? -12.687 -3.880 5.716 1.00 92.31 81 GLY A N 1
ATOM 621 C CA . GLY A 1 81 ? -13.160 -4.883 6.667 1.00 92.31 81 GLY A CA 1
ATOM 622 C C . GLY A 1 81 ? -13.132 -4.352 8.097 1.00 92.31 81 GLY A C 1
ATOM 623 O O . GLY A 1 81 ? -12.634 -3.253 8.355 1.00 92.31 81 GLY A O 1
ATOM 624 N N . ASP A 1 82 ? -13.661 -5.154 9.013 1.00 92.62 82 ASP A N 1
ATOM 625 C CA . ASP A 1 82 ? -13.699 -4.834 10.437 1.00 92.62 82 ASP A CA 1
ATOM 626 C C . ASP A 1 82 ? -12.314 -4.941 11.081 1.00 92.62 82 ASP A C 1
ATOM 628 O O . ASP A 1 82 ? -11.430 -5.653 10.592 1.00 92.62 82 ASP A O 1
ATOM 632 N N . PHE A 1 83 ? -12.122 -4.232 12.193 1.00 93.94 83 PHE A N 1
ATOM 633 C CA . PHE A 1 83 ? -10.884 -4.295 12.958 1.00 93.94 83 PHE A CA 1
ATOM 634 C C . PHE A 1 83 ? -10.620 -5.718 13.441 1.00 93.94 83 PHE A C 1
ATOM 636 O O . PHE A 1 83 ? -11.453 -6.331 14.108 1.00 93.94 83 PHE A O 1
ATOM 643 N N . ASN A 1 84 ? -9.430 -6.230 13.150 1.00 93.56 84 ASN A N 1
ATOM 644 C CA . ASN A 1 84 ? -8.956 -7.468 13.733 1.00 93.56 84 ASN A CA 1
ATOM 645 C C . ASN A 1 84 ? -8.373 -7.159 15.117 1.00 93.56 84 ASN A C 1
ATOM 647 O O . ASN A 1 84 ? -7.260 -6.648 15.217 1.00 93.56 84 ASN A O 1
ATOM 651 N N . GLU A 1 85 ? -9.114 -7.478 16.180 1.00 91.38 85 GLU A N 1
ATOM 652 C CA . GLU A 1 85 ? -8.667 -7.247 17.561 1.00 91.38 85 GLU A CA 1
ATOM 653 C C . GLU A 1 85 ? -7.434 -8.078 17.945 1.00 91.38 85 GLU A C 1
ATOM 655 O O . GLU A 1 85 ? -6.606 -7.619 18.732 1.00 91.38 85 GLU A O 1
ATOM 660 N N . GLN A 1 86 ? -7.287 -9.283 17.381 1.00 93.31 86 GLN A N 1
ATOM 661 C CA . GLN A 1 86 ? -6.199 -10.209 17.719 1.00 93.31 86 GLN A CA 1
ATOM 662 C C . GLN A 1 86 ? -4.854 -9.710 17.186 1.00 93.31 86 GLN A C 1
ATOM 664 O O . GLN A 1 86 ? -3.859 -9.691 17.906 1.00 93.31 86 GLN A O 1
ATOM 669 N N . GLU A 1 87 ? -4.836 -9.276 15.928 1.00 91.50 87 GLU A N 1
ATOM 670 C CA . GLU A 1 87 ? -3.633 -8.787 15.248 1.00 91.50 87 GLU A CA 1
ATOM 671 C C . GLU A 1 87 ? -3.535 -7.249 15.234 1.00 91.50 87 GLU A C 1
ATOM 673 O O . GLU A 1 87 ? -2.573 -6.691 14.711 1.00 91.50 87 GLU A O 1
ATOM 678 N N . LYS A 1 88 ? -4.521 -6.559 15.820 1.00 92.81 88 LYS A N 1
ATOM 679 C CA . LYS A 1 88 ? -4.606 -5.099 15.977 1.00 92.81 88 LYS A CA 1
ATOM 680 C C . LYS A 1 88 ? -4.455 -4.309 14.670 1.00 92.81 88 LYS A C 1
ATOM 682 O O . LYS A 1 88 ? -3.699 -3.337 14.607 1.00 92.81 88 LYS A O 1
ATOM 687 N N . TYR A 1 89 ? -5.199 -4.683 13.629 1.00 94.88 89 TYR A N 1
ATOM 688 C CA . TYR A 1 89 ? -5.170 -3.966 12.349 1.00 94.88 89 TYR A CA 1
ATOM 689 C C . TYR A 1 89 ? -6.543 -3.844 11.677 1.00 94.88 89 TYR A C 1
ATOM 691 O O . TYR A 1 89 ? -7.451 -4.638 11.904 1.00 94.88 89 TYR A O 1
ATOM 699 N N . TRP A 1 90 ? -6.663 -2.869 10.779 1.00 95.25 90 TRP A N 1
ATOM 700 C CA . TRP A 1 90 ? -7.785 -2.687 9.863 1.00 95.25 90 TRP A CA 1
ATOM 701 C C . TRP A 1 90 ? -7.442 -3.242 8.470 1.00 95.25 90 TRP A C 1
ATOM 703 O O . TRP A 1 90 ? -6.502 -2.741 7.839 1.00 95.25 90 TRP A O 1
ATOM 713 N N . PRO A 1 91 ? -8.152 -4.271 7.972 1.00 96.56 91 PRO A N 1
ATOM 714 C CA . PRO A 1 91 ? -7.995 -4.763 6.609 1.00 96.56 91 PRO A CA 1
ATOM 715 C C . PRO A 1 91 ? -8.646 -3.807 5.610 1.00 96.56 91 PRO A C 1
ATOM 717 O O . PRO A 1 91 ? -9.826 -3.471 5.721 1.00 96.56 91 PRO A O 1
ATOM 720 N N . ILE A 1 92 ? -7.898 -3.420 4.583 1.00 96.69 92 ILE A N 1
ATOM 721 C CA . ILE A 1 92 ? -8.411 -2.628 3.467 1.00 96.69 92 ILE A CA 1
ATOM 722 C C . ILE A 1 92 ? -7.946 -3.258 2.163 1.00 96.69 92 ILE A C 1
ATOM 724 O O . ILE A 1 92 ? -6.768 -3.551 1.978 1.00 96.69 92 ILE A O 1
ATOM 728 N N . LYS A 1 93 ? -8.880 -3.423 1.234 1.00 97.06 93 LYS A N 1
ATOM 729 C CA . LYS A 1 93 ? -8.620 -3.859 -0.132 1.00 97.06 93 LYS A CA 1
ATOM 730 C C . LYS A 1 93 ? -8.759 -2.667 -1.065 1.00 97.06 93 LYS A C 1
ATOM 732 O O . LYS A 1 93 ? -9.769 -1.955 -1.029 1.00 97.06 93 LYS A O 1
ATOM 737 N N . ALA A 1 94 ? -7.758 -2.453 -1.905 1.00 97.31 94 ALA A N 1
ATOM 738 C CA . ALA A 1 94 ? -7.749 -1.351 -2.853 1.00 97.31 94 ALA A CA 1
ATOM 739 C C . ALA A 1 94 ? -7.260 -1.801 -4.230 1.00 97.31 94 ALA A C 1
ATOM 741 O O . ALA A 1 94 ? -6.380 -2.651 -4.340 1.00 97.31 94 ALA A O 1
ATOM 742 N N . GLN A 1 95 ? -7.822 -1.193 -5.272 1.00 96.94 95 GLN A N 1
ATOM 743 C CA . GLN A 1 95 ? -7.314 -1.263 -6.636 1.00 96.94 95 GLN A CA 1
ATOM 744 C C . GLN A 1 95 ? -6.330 -0.115 -6.847 1.00 96.94 95 GLN A C 1
ATOM 746 O O . GLN A 1 95 ? -6.650 1.043 -6.569 1.00 96.94 95 GLN A O 1
ATOM 751 N N . ILE A 1 96 ? -5.143 -0.425 -7.355 1.00 96.81 96 ILE A N 1
ATOM 752 C CA . ILE A 1 96 ? -4.072 0.538 -7.575 1.00 96.81 96 ILE A CA 1
ATOM 753 C C . ILE A 1 96 ? -3.684 0.510 -9.043 1.00 96.81 96 ILE A C 1
ATOM 755 O O . ILE A 1 96 ? -3.349 -0.541 -9.595 1.00 96.81 96 ILE A O 1
ATOM 759 N N . LYS A 1 97 ? -3.693 1.699 -9.645 1.00 96.25 97 LYS A N 1
ATOM 760 C CA . LYS A 1 97 ? -3.185 1.936 -10.993 1.00 96.25 97 LYS A CA 1
ATOM 761 C C . LYS A 1 97 ? -1.976 2.837 -10.930 1.00 96.25 97 LYS A C 1
ATOM 763 O O . LYS A 1 97 ? -1.979 3.852 -10.225 1.00 96.25 97 LYS A O 1
ATOM 768 N N . GLY A 1 98 ? -0.955 2.484 -11.686 1.00 95.81 98 GLY A N 1
ATOM 769 C CA . GLY A 1 98 ? 0.274 3.246 -11.723 1.00 95.81 98 GLY A CA 1
ATOM 770 C C . GLY A 1 98 ? 1.235 2.740 -12.775 1.00 95.81 98 GLY A C 1
ATOM 771 O O . GLY A 1 98 ? 0.893 1.923 -13.630 1.00 95.81 98 GLY A O 1
ATOM 772 N N . SER A 1 99 ? 2.459 3.230 -12.690 1.00 93.81 99 SER A N 1
ATOM 773 C CA . SER A 1 99 ? 3.571 2.758 -13.496 1.00 93.81 99 SER A CA 1
ATOM 774 C C . SER A 1 99 ? 4.862 2.747 -12.698 1.00 93.81 99 SER A C 1
ATOM 776 O O . SER A 1 99 ? 5.002 3.464 -11.711 1.00 93.81 99 SER A O 1
ATOM 778 N N . PHE A 1 100 ? 5.816 1.939 -13.134 1.00 92.69 100 PHE A N 1
ATOM 779 C CA . PHE A 1 100 ? 7.177 1.937 -12.612 1.00 92.69 100 PHE A CA 1
ATOM 780 C C . PHE A 1 100 ? 8.163 1.674 -13.749 1.00 92.69 100 PHE A C 1
ATOM 782 O O . PHE A 1 100 ? 7.786 1.180 -14.811 1.00 92.69 100 PHE A O 1
ATOM 789 N N . GLN A 1 101 ? 9.431 1.985 -13.527 1.00 89.69 101 GLN A N 1
ATOM 790 C CA . GLN A 1 101 ? 10.540 1.519 -14.353 1.00 89.69 101 GLN A CA 1
ATOM 791 C C . GLN A 1 101 ? 11.253 0.381 -13.636 1.00 89.69 101 GLN A C 1
ATOM 793 O O . GLN A 1 101 ? 11.256 0.305 -12.409 1.00 89.69 101 GLN A O 1
ATOM 798 N N . ARG A 1 102 ? 11.856 -0.534 -14.388 1.00 85.75 102 ARG A N 1
ATOM 799 C CA . ARG A 1 102 ? 12.661 -1.593 -13.776 1.00 85.75 102 ARG A CA 1
ATOM 800 C C . ARG A 1 102 ? 14.068 -1.102 -13.535 1.00 85.75 102 ARG A C 1
ATOM 802 O O . ARG A 1 102 ? 14.674 -0.540 -14.436 1.00 85.75 102 ARG A O 1
ATOM 809 N N . GLU A 1 103 ? 14.597 -1.407 -12.367 1.00 85.00 103 GLU A N 1
ATOM 810 C CA . GLU A 1 103 ? 16.016 -1.293 -12.081 1.00 85.00 103 GLU A CA 1
ATOM 811 C C . GLU A 1 103 ? 16.628 -2.693 -12.035 1.00 85.00 103 GLU A C 1
ATOM 813 O O . GLU A 1 103 ? 16.142 -3.572 -11.317 1.00 85.00 103 GLU A O 1
ATOM 818 N N . VAL A 1 104 ? 17.682 -2.903 -12.822 1.00 80.25 104 VAL A N 1
ATOM 819 C CA . VAL A 1 104 ? 18.437 -4.155 -12.890 1.00 80.25 104 VAL A CA 1
ATOM 820 C C . VAL A 1 104 ? 19.903 -3.830 -12.653 1.00 80.25 104 VAL A C 1
ATOM 822 O O . VAL A 1 104 ? 20.521 -3.121 -13.444 1.00 80.25 104 VAL A O 1
ATOM 825 N N . ILE A 1 105 ? 20.463 -4.337 -11.550 1.00 79.88 105 ILE A N 1
ATOM 826 C CA . ILE A 1 105 ? 21.873 -4.110 -11.169 1.00 79.88 105 ILE A CA 1
ATOM 827 C C . ILE A 1 105 ? 22.201 -2.598 -11.168 1.00 79.88 105 ILE A C 1
ATOM 829 O O . ILE A 1 105 ? 23.172 -2.149 -11.770 1.00 79.88 105 ILE A O 1
ATOM 833 N N . GLY A 1 106 ? 21.333 -1.785 -10.554 1.00 77.50 106 GLY A N 1
ATOM 834 C CA . GLY A 1 106 ? 21.511 -0.331 -10.444 1.00 77.50 106 GLY A CA 1
ATOM 835 C C . GLY A 1 106 ? 21.269 0.471 -11.729 1.00 77.50 106 GLY A C 1
ATOM 836 O O . GLY A 1 106 ? 21.352 1.694 -11.692 1.00 77.50 106 GLY A O 1
ATOM 837 N N . ASN A 1 107 ? 20.944 -0.177 -12.854 1.00 79.19 107 ASN A N 1
ATOM 838 C CA . ASN A 1 107 ? 20.579 0.508 -14.093 1.00 79.19 107 ASN A CA 1
ATOM 839 C C . ASN A 1 107 ? 19.062 0.520 -14.264 1.00 79.19 107 ASN A C 1
ATOM 841 O O . ASN A 1 107 ? 18.423 -0.535 -14.284 1.00 79.19 107 ASN A O 1
ATOM 845 N N . THR A 1 108 ? 18.491 1.716 -14.406 1.00 81.69 108 THR A N 1
ATOM 846 C CA . THR A 1 108 ? 17.064 1.884 -14.698 1.00 81.69 108 THR A CA 1
ATOM 847 C C . THR A 1 108 ? 16.819 1.699 -16.191 1.00 81.69 108 THR A C 1
ATOM 849 O O . THR A 1 108 ? 17.520 2.266 -17.021 1.00 81.69 108 THR A O 1
ATOM 852 N N . VAL A 1 109 ? 15.821 0.892 -16.532 1.00 80.94 109 VAL A N 1
ATOM 853 C CA . VAL A 1 109 ? 15.349 0.705 -17.902 1.00 80.94 109 VAL A CA 1
ATOM 854 C C . VAL A 1 109 ? 14.345 1.809 -18.222 1.00 80.94 109 VAL A C 1
ATOM 856 O O . VAL A 1 109 ? 13.378 1.995 -17.484 1.00 80.94 109 VAL A O 1
ATOM 859 N N . ASP A 1 110 ? 14.535 2.499 -19.347 1.00 77.12 110 ASP A N 1
ATOM 860 C CA . ASP A 1 110 ? 13.727 3.672 -19.713 1.00 77.12 110 ASP A CA 1
ATOM 861 C C . ASP A 1 110 ? 12.235 3.361 -19.912 1.00 77.12 110 ASP A C 1
ATOM 863 O O . ASP A 1 110 ? 11.372 4.216 -19.694 1.00 77.12 110 ASP A O 1
ATOM 867 N N . ASN A 1 111 ? 11.903 2.118 -20.263 1.00 83.69 111 ASN A N 1
ATOM 868 C CA . ASN A 1 111 ? 10.524 1.697 -20.477 1.00 83.69 111 ASN A CA 1
ATOM 869 C C . ASN A 1 111 ? 9.717 1.717 -19.170 1.00 83.69 111 ASN A C 1
ATOM 871 O O . ASN A 1 111 ? 9.944 0.914 -18.260 1.00 83.69 111 ASN A O 1
ATOM 875 N N . LYS A 1 112 ? 8.708 2.594 -19.121 1.00 87.56 112 LYS A N 1
ATOM 876 C CA . LYS A 1 112 ? 7.676 2.581 -18.080 1.00 87.56 112 LYS A CA 1
ATOM 877 C C . LYS A 1 112 ? 6.727 1.405 -18.290 1.00 87.56 112 LYS A C 1
ATOM 879 O O . LYS A 1 112 ? 6.178 1.210 -19.371 1.00 87.56 112 LYS A O 1
ATOM 884 N N . ILE A 1 113 ? 6.498 0.654 -17.224 1.00 88.06 113 ILE A N 1
ATOM 885 C CA . ILE A 1 113 ? 5.582 -0.478 -17.173 1.00 88.06 113 ILE A CA 1
ATOM 886 C C . ILE A 1 113 ? 4.365 -0.054 -16.368 1.00 88.06 113 ILE A C 1
ATOM 888 O O . ILE A 1 113 ? 4.482 0.280 -15.189 1.00 88.06 113 ILE A O 1
ATOM 892 N N . GLY A 1 114 ? 3.201 -0.056 -17.013 1.00 90.44 114 GLY A N 1
ATOM 893 C CA . GLY A 1 114 ? 1.924 0.178 -16.350 1.00 90.44 114 GLY A CA 1
ATOM 894 C C . GLY A 1 114 ? 1.474 -1.038 -15.542 1.00 90.44 114 GLY A C 1
ATOM 895 O O . GLY A 1 114 ? 1.709 -2.182 -15.936 1.00 90.44 114 GLY A O 1
ATOM 896 N N . PHE A 1 115 ? 0.794 -0.793 -14.428 1.00 90.31 115 PHE A N 1
ATOM 897 C CA . PHE A 1 115 ? 0.145 -1.829 -13.637 1.00 90.31 115 PHE A CA 1
ATOM 898 C C . PHE A 1 115 ? -1.253 -1.398 -13.195 1.00 90.31 115 PHE A C 1
ATOM 900 O O . PHE A 1 115 ? -1.514 -0.227 -12.923 1.00 90.31 115 PHE A O 1
ATOM 907 N N . ASP A 1 116 ? -2.135 -2.391 -13.116 1.00 93.44 116 ASP A N 1
ATOM 908 C CA . ASP A 1 116 ? -3.485 -2.306 -12.567 1.00 93.44 116 ASP A CA 1
ATOM 909 C C . ASP A 1 116 ? -3.669 -3.557 -11.695 1.00 93.44 116 ASP A C 1
ATOM 911 O O . ASP A 1 116 ? -3.741 -4.686 -12.205 1.00 93.44 116 ASP A O 1
ATOM 915 N N . ARG A 1 117 ? -3.562 -3.384 -10.374 1.00 92.69 117 ARG A N 1
ATOM 916 C CA . ARG A 1 117 ? -3.487 -4.488 -9.407 1.00 92.69 117 ARG A CA 1
ATOM 917 C C . ARG A 1 117 ? -4.348 -4.217 -8.184 1.00 92.69 117 ARG A C 1
ATOM 919 O O . ARG A 1 117 ? -4.361 -3.110 -7.652 1.00 92.69 117 ARG A O 1
ATOM 926 N N . GLU A 1 118 ? -5.032 -5.260 -7.731 1.00 95.06 118 GLU A N 1
ATOM 927 C CA . GLU A 1 118 ? -5.676 -5.272 -6.424 1.00 95.06 118 GLU A CA 1
ATOM 928 C C . GLU A 1 118 ? -4.636 -5.659 -5.368 1.00 95.06 118 GLU A C 1
ATOM 930 O O . GLU A 1 118 ? -3.871 -6.605 -5.560 1.00 95.06 118 GLU A O 1
ATOM 935 N N . GLY A 1 119 ? -4.592 -4.911 -4.268 1.00 94.62 119 GLY A N 1
ATOM 936 C CA . GLY A 1 119 ? -3.759 -5.207 -3.109 1.00 94.62 119 GLY A CA 1
ATOM 937 C C . GLY A 1 119 ? -4.596 -5.284 -1.839 1.00 94.62 119 GLY A C 1
ATOM 938 O O . GLY A 1 119 ? -5.542 -4.508 -1.661 1.00 94.62 119 GLY A O 1
ATOM 939 N N . ASN A 1 120 ? -4.221 -6.199 -0.946 1.00 96.62 120 ASN A N 1
ATOM 940 C CA . ASN A 1 120 ? -4.719 -6.212 0.421 1.00 96.62 12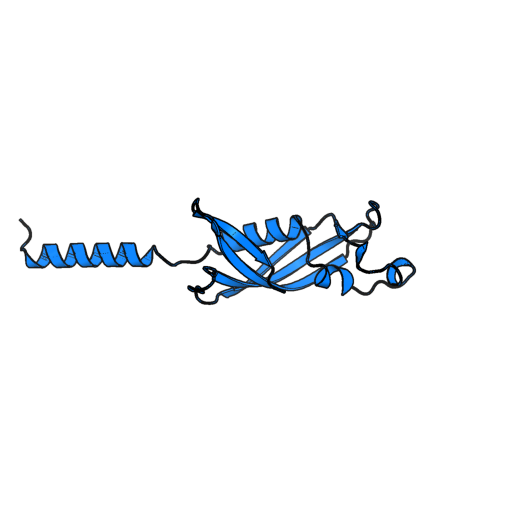0 ASN A CA 1
ATOM 941 C C . ASN A 1 120 ? -3.713 -5.485 1.314 1.00 96.62 120 ASN A C 1
ATOM 943 O O . ASN A 1 120 ? -2.502 -5.672 1.213 1.00 96.62 120 ASN A O 1
ATOM 947 N N . PHE A 1 121 ? -4.223 -4.644 2.197 1.00 96.88 121 PHE A N 1
ATOM 948 C CA . PHE A 1 121 ? -3.430 -3.803 3.075 1.00 96.88 121 PHE A CA 1
ATOM 949 C C . PHE A 1 121 ? -3.917 -3.976 4.502 1.00 96.88 121 PHE A C 1
ATOM 951 O O . PHE A 1 121 ? -5.119 -4.079 4.757 1.00 96.88 121 PHE A O 1
ATOM 958 N N . ARG A 1 122 ? -2.978 -3.988 5.442 1.00 97.00 122 ARG A N 1
ATOM 959 C CA . ARG A 1 122 ? -3.280 -3.983 6.872 1.00 97.00 122 ARG A CA 1
ATOM 960 C C . ARG A 1 122 ? -2.790 -2.673 7.456 1.00 97.00 122 ARG A C 1
ATOM 962 O O . ARG A 1 122 ? -1.618 -2.332 7.294 1.00 97.00 122 ARG A O 1
ATOM 969 N N . PHE A 1 123 ? -3.699 -1.951 8.096 1.00 96.62 123 PHE A N 1
ATOM 970 C CA . PHE A 1 123 ? -3.429 -0.664 8.719 1.00 96.62 123 PHE A CA 1
ATOM 971 C C . PHE A 1 123 ? -3.443 -0.800 10.232 1.00 96.62 123 PHE A C 1
ATOM 973 O O . PHE A 1 123 ? -4.446 -1.211 10.808 1.00 96.62 123 PHE A O 1
ATOM 980 N N . SER A 1 124 ? -2.357 -0.414 10.876 1.00 95.31 124 SER A N 1
ATOM 981 C CA . SER A 1 124 ? -2.202 -0.468 12.330 1.00 95.31 124 SER A CA 1
ATOM 982 C C . SER A 1 124 ? -1.658 0.855 12.835 1.00 95.31 124 SER A C 1
ATOM 984 O O . SER A 1 124 ? -0.979 1.564 12.093 1.00 95.31 124 SER A O 1
ATOM 986 N N . LYS A 1 125 ? -1.932 1.192 14.091 1.00 93.00 125 LYS A N 1
ATOM 987 C CA . LYS A 1 125 ? -1.266 2.315 14.747 1.00 93.00 125 LYS A CA 1
ATOM 988 C C . LYS A 1 125 ? -0.046 1.835 15.525 1.00 93.00 125 LYS A C 1
ATOM 990 O O . LYS A 1 125 ? -0.085 0.740 16.084 1.00 93.00 125 LYS A O 1
ATOM 995 N N . ASP A 1 126 ? 1.016 2.631 15.525 1.00 91.81 126 ASP A N 1
ATOM 996 C CA . ASP A 1 126 ? 2.152 2.442 16.427 1.00 91.81 126 ASP A CA 1
ATOM 997 C C . ASP A 1 126 ? 1.833 2.946 17.851 1.00 91.81 126 ASP A C 1
ATOM 999 O O . ASP A 1 126 ? 0.741 3.453 18.122 1.00 91.81 126 ASP A O 1
ATOM 1003 N N . ASP A 1 127 ? 2.799 2.818 18.767 1.00 92.94 127 ASP A N 1
ATOM 1004 C CA . ASP A 1 127 ? 2.669 3.258 20.167 1.00 92.94 127 ASP A CA 1
ATOM 1005 C C . ASP A 1 127 ? 2.496 4.784 20.320 1.00 92.94 127 ASP A C 1
ATOM 1007 O O . ASP A 1 127 ? 2.183 5.273 21.405 1.00 92.94 127 ASP A O 1
ATOM 1011 N N . TYR A 1 128 ? 2.689 5.539 19.236 1.00 92.62 128 TYR A N 1
ATOM 1012 C CA . TYR A 1 128 ? 2.554 6.992 19.161 1.00 92.62 128 TYR A CA 1
ATOM 1013 C C . TYR A 1 128 ? 1.314 7.422 18.367 1.00 92.62 128 TYR A C 1
ATOM 1015 O O . TYR A 1 128 ? 1.225 8.571 17.936 1.00 92.62 128 TYR A O 1
ATOM 1023 N N . ASP A 1 129 ? 0.351 6.515 18.181 1.00 87.19 129 ASP A N 1
ATOM 1024 C CA . ASP A 1 129 ? -0.902 6.755 17.465 1.00 87.19 129 ASP A CA 1
ATOM 1025 C C . ASP A 1 129 ? -0.749 7.054 15.956 1.00 87.19 129 ASP A C 1
ATOM 1027 O O . ASP A 1 129 ? -1.734 7.439 15.307 1.00 87.19 129 ASP A O 1
ATOM 1031 N N . ASN A 1 130 ? 0.438 6.833 15.373 1.00 91.56 130 ASN A N 1
ATOM 1032 C CA . ASN A 1 130 ? 0.689 7.028 13.948 1.00 91.56 130 ASN A CA 1
ATOM 1033 C C . ASN A 1 130 ? 0.281 5.797 13.152 1.00 91.56 130 ASN A C 1
ATOM 1035 O O . ASN A 1 130 ? 0.611 4.661 13.497 1.00 91.56 130 ASN A O 1
ATOM 1039 N N . TRP A 1 131 ? -0.377 6.019 12.020 1.00 94.06 131 TRP A N 1
ATOM 1040 C CA . TRP A 1 131 ? -0.721 4.932 11.122 1.00 94.06 131 TRP A CA 1
ATOM 1041 C C . TRP A 1 131 ? 0.494 4.364 10.395 1.00 94.06 131 TRP A C 1
ATOM 1043 O O . TRP A 1 131 ? 1.324 5.069 9.825 1.00 94.06 131 TRP A O 1
ATOM 1053 N N . THR A 1 132 ? 0.511 3.044 10.331 1.00 94.12 132 THR A N 1
ATOM 1054 C CA . THR A 1 132 ? 1.439 2.223 9.568 1.00 94.12 132 THR A CA 1
ATOM 1055 C C . THR A 1 132 ? 0.640 1.330 8.633 1.00 94.12 132 THR A C 1
ATOM 1057 O O . THR A 1 132 ? -0.510 0.980 8.910 1.00 94.12 132 THR A O 1
ATOM 1060 N N . VAL A 1 133 ? 1.239 0.977 7.498 1.00 96.31 133 VAL A N 1
ATOM 1061 C CA . VAL A 1 133 ? 0.612 0.094 6.518 1.00 96.31 133 VAL A CA 1
ATOM 1062 C C . VAL A 1 133 ? 1.594 -0.966 6.049 1.00 96.31 133 VAL A C 1
ATOM 1064 O O . VAL A 1 133 ? 2.762 -0.692 5.742 1.00 96.31 133 VAL A O 1
ATOM 1067 N N . ILE A 1 134 ? 1.093 -2.190 5.963 1.00 95.06 134 ILE A N 1
ATOM 1068 C CA . ILE A 1 134 ? 1.785 -3.313 5.341 1.00 95.06 134 ILE A CA 1
ATOM 1069 C C . ILE A 1 134 ? 0.945 -3.858 4.192 1.00 95.06 134 ILE A C 1
ATOM 1071 O O . ILE A 1 134 ? -0.287 -3.829 4.232 1.00 95.06 134 ILE A O 1
ATOM 1075 N N . ILE A 1 135 ? 1.634 -4.330 3.158 1.00 93.56 135 ILE A N 1
ATOM 1076 C CA . ILE A 1 135 ? 1.017 -5.011 2.024 1.00 93.56 135 ILE A CA 1
ATOM 1077 C C . ILE A 1 135 ? 0.896 -6.478 2.429 1.00 93.56 135 ILE A C 1
ATOM 1079 O O . ILE A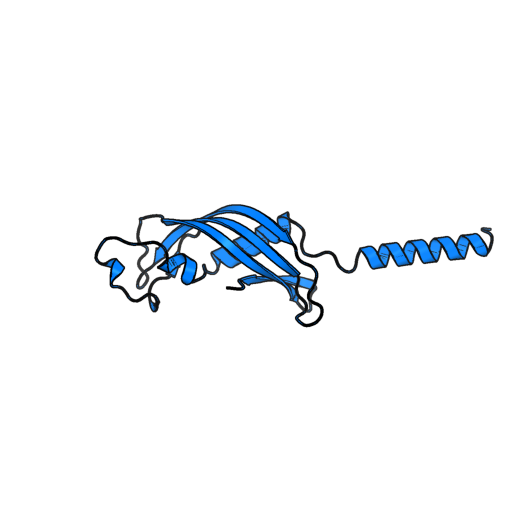 1 135 ? 1.904 -7.104 2.750 1.00 93.56 135 ILE A O 1
ATOM 1083 N N . ALA A 1 136 ? -0.329 -6.988 2.477 1.00 87.62 136 ALA A N 1
ATOM 1084 C CA . ALA A 1 136 ? -0.607 -8.398 2.696 1.00 87.62 136 ALA A CA 1
ATOM 1085 C C . ALA A 1 136 ? -0.780 -9.049 1.320 1.00 87.62 136 ALA A C 1
ATOM 1087 O O . ALA A 1 136 ? -1.765 -8.778 0.630 1.00 87.62 136 ALA A O 1
ATOM 1088 N N . GLU A 1 137 ? 0.220 -9.823 0.898 1.00 66.56 137 GLU A N 1
ATOM 1089 C CA . GLU A 1 137 ? 0.143 -10.655 -0.311 1.00 66.56 137 GLU A CA 1
ATOM 1090 C C . GLU A 1 137 ? -0.767 -11.869 -0.098 1.00 66.56 137 GLU A C 1
ATOM 1092 O O . GLU A 1 137 ? -0.730 -12.455 1.010 1.00 66.56 137 GLU A O 1
#

Sequence (137 aa):
MLKPRTKAIVIIFFLALVQLACAQGPRDEETKLLITTKLKQGLPSTWIVGTKVEGFLGNIVSNTVKAANVEIQSIEIKQRGDFNEQEKYWPIKAQIKGSFQREVIGNTVDNKIGFDREGNFRFSKDDYDNWTVIIAE

Solvent-accessible surface area (backbone atoms only — not comparable to full-atom values): 8208 Å² total; per-residue (Å²): 134,82,55,76,72,60,56,54,54,55,53,54,53,52,54,52,56,57,51,70,69,67,80,71,70,78,52,73,70,57,45,49,51,50,53,51,54,48,43,61,76,47,59,60,64,73,72,64,65,72,55,88,55,90,60,86,70,60,76,57,62,75,88,55,60,43,74,34,81,62,43,81,76,46,75,45,80,74,45,75,56,71,72,38,79,90,81,54,28,29,40,35,32,31,40,38,32,32,35,27,20,45,24,48,88,88,42,72,45,89,65,70,44,76,49,79,45,76,46,40,33,38,37,30,63,51,101,82,73,46,82,45,73,46,80,52,129